Protein AF-A0A7V8BQL7-F1 (afdb_monomer)

Radius of gyration: 16.57 Å; Cα contacts (8 Å, |Δi|>4): 32; chains: 1; bounding box: 40×27×54 Å

Sequence (96 aa):
MTFWHGVGSSLLFAMALLAALGIRYPLQMLPLLFFELVWKTIWLTGVALPLWLGDQLSAETAASAKECLMVVIIPFVIPWRYVIANYVKRPGDRWR

pLDDT: mean 77.58, std 7.29, range [53.81, 89.75]

Foldseek 3Di:
DPPVVVVVVVVVVVLVVVVVVCVVVVLVCVVSLVVLLVVLVCCCVVPVVVCVVVVNDDPVNVVVNVVSCVSVVVVVPDPVVCCCVPPVVDDDPDDD

Solvent-accessible surface area (backbone atoms only — not comparable to full-atom values): 5660 Å² total; per-residue (Å²): 132,59,73,66,59,56,55,51,50,52,52,51,51,54,48,50,55,52,49,60,51,23,74,77,40,53,82,82,39,44,70,58,54,49,48,54,49,50,55,46,49,50,44,44,62,70,48,50,43,58,31,54,76,64,76,57,66,43,74,68,56,51,53,51,51,55,63,49,52,60,56,67,56,53,70,75,72,51,63,59,72,55,48,47,54,62,68,69,63,43,75,76,80,76,89,123

Mean predicted aligned error: 8.6 Å

Structure (mmCIF, N/CA/C/O backbone):
data_AF-A0A7V8BQL7-F1
#
_entry.id   AF-A0A7V8BQL7-F1
#
loop_
_atom_site.group_PDB
_atom_site.id
_atom_site.type_symbol
_atom_site.label_atom_id
_atom_site.label_alt_id
_atom_site.label_comp_id
_atom_site.label_asym_id
_atom_site.label_entity_id
_atom_site.label_seq_id
_atom_site.pdbx_PDB_ins_code
_atom_site.Cartn_x
_atom_site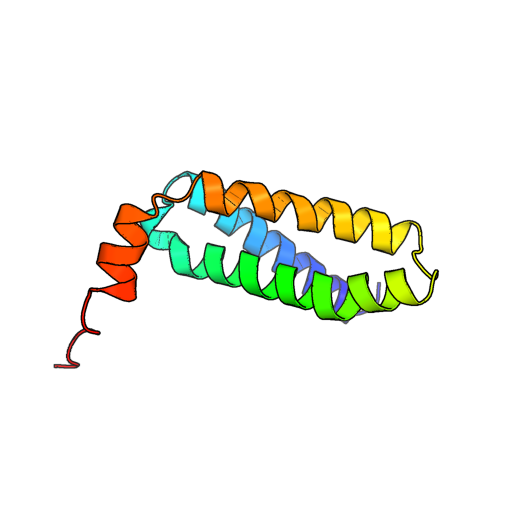.Cartn_y
_atom_site.Cartn_z
_atom_site.occupancy
_atom_site.B_iso_or_equiv
_atom_site.auth_seq_id
_atom_site.auth_comp_id
_atom_site.auth_asym_id
_atom_site.auth_atom_id
_atom_site.pdbx_PDB_model_num
ATOM 1 N N . MET A 1 1 ? 23.808 -3.784 -11.497 1.00 56.66 1 MET A N 1
ATOM 2 C CA . MET A 1 1 ? 22.593 -3.317 -10.791 1.00 56.66 1 MET A CA 1
ATOM 3 C C . MET A 1 1 ? 22.848 -1.898 -10.321 1.00 56.66 1 MET A C 1
ATOM 5 O O . MET A 1 1 ? 23.821 -1.693 -9.608 1.00 56.66 1 MET A O 1
ATOM 9 N N . THR A 1 2 ? 22.068 -0.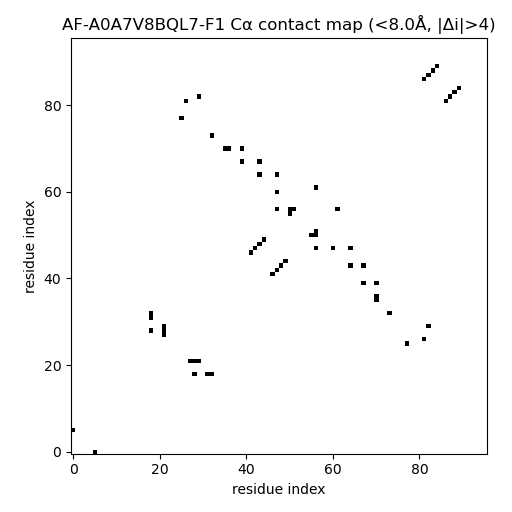911 -10.766 1.00 79.88 2 THR A N 1
ATOM 10 C CA . THR A 1 2 ? 22.223 0.453 -10.232 1.00 79.88 2 THR A CA 1
ATOM 11 C C . THR A 1 2 ? 21.729 0.485 -8.783 1.00 79.88 2 THR A C 1
ATOM 13 O O . THR A 1 2 ? 20.820 -0.264 -8.424 1.00 79.88 2 THR A O 1
ATOM 16 N N . PHE A 1 3 ? 22.338 1.329 -7.948 1.00 81.56 3 PHE A N 1
ATOM 17 C CA . PHE A 1 3 ? 22.040 1.451 -6.513 1.00 81.56 3 PHE A CA 1
ATOM 18 C C . PHE A 1 3 ? 20.527 1.513 -6.212 1.00 81.56 3 PHE A C 1
ATOM 20 O O . PHE A 1 3 ? 20.030 0.787 -5.355 1.00 81.56 3 PHE A O 1
ATOM 27 N N . TRP A 1 4 ? 19.777 2.285 -7.005 1.00 81.75 4 TRP A N 1
ATOM 28 C CA . TRP A 1 4 ? 18.325 2.446 -6.883 1.00 81.75 4 TRP A CA 1
ATOM 29 C C . TRP A 1 4 ? 17.512 1.162 -7.092 1.00 81.75 4 TRP A C 1
ATOM 31 O O . TRP A 1 4 ? 16.522 0.956 -6.393 1.00 81.75 4 TRP A O 1
ATOM 41 N N . HIS A 1 5 ? 17.937 0.267 -7.992 1.00 80.88 5 HIS A N 1
ATOM 42 C CA . HIS A 1 5 ? 17.257 -1.020 -8.188 1.00 80.88 5 HIS A CA 1
ATOM 43 C C . HIS A 1 5 ? 17.410 -1.937 -6.969 1.00 80.88 5 HIS A C 1
ATOM 45 O O . HIS A 1 5 ? 16.460 -2.626 -6.596 1.00 80.88 5 HIS A O 1
ATOM 51 N N . GLY A 1 6 ? 18.585 -1.933 -6.329 1.00 85.44 6 GLY A N 1
ATOM 52 C CA . GLY A 1 6 ? 18.835 -2.720 -5.119 1.00 85.44 6 GLY A CA 1
ATOM 53 C C . GLY A 1 6 ? 18.000 -2.237 -3.934 1.00 85.44 6 GLY A C 1
ATOM 54 O O . GLY A 1 6 ? 17.372 -3.048 -3.260 1.00 85.44 6 GLY A O 1
ATOM 55 N N . VAL A 1 7 ? 17.935 -0.916 -3.737 1.00 87.31 7 VAL A N 1
ATOM 56 C CA . VAL A 1 7 ? 17.112 -0.287 -2.690 1.00 87.31 7 VAL A CA 1
ATOM 57 C C . VAL A 1 7 ? 15.622 -0.557 -2.915 1.00 87.31 7 VAL A C 1
ATOM 59 O O . VAL A 1 7 ? 14.922 -0.943 -1.984 1.00 87.31 7 VAL A O 1
ATOM 62 N N . GLY A 1 8 ? 15.135 -0.405 -4.150 1.00 87.25 8 GLY A N 1
ATOM 63 C CA . GLY A 1 8 ? 13.739 -0.704 -4.478 1.00 87.25 8 GLY A CA 1
ATOM 64 C C . GLY A 1 8 ? 13.386 -2.170 -4.226 1.00 87.25 8 GLY A C 1
ATOM 65 O O . GLY A 1 8 ? 12.371 -2.463 -3.600 1.00 87.25 8 GLY A O 1
ATOM 66 N N . SER A 1 9 ? 14.253 -3.097 -4.641 1.00 84.75 9 SER A N 1
ATOM 67 C CA . SER A 1 9 ? 14.007 -4.537 -4.488 1.00 84.75 9 SER A CA 1
ATOM 68 C C . SER A 1 9 ? 14.010 -4.981 -3.024 1.00 84.75 9 SER A C 1
ATOM 70 O O . SER A 1 9 ? 13.153 -5.766 -2.625 1.00 84.75 9 SER A O 1
ATOM 72 N N . SER A 1 10 ? 14.936 -4.474 -2.203 1.00 88.75 10 SER A N 1
ATOM 73 C CA . SER A 1 10 ? 14.988 -4.816 -0.776 1.00 88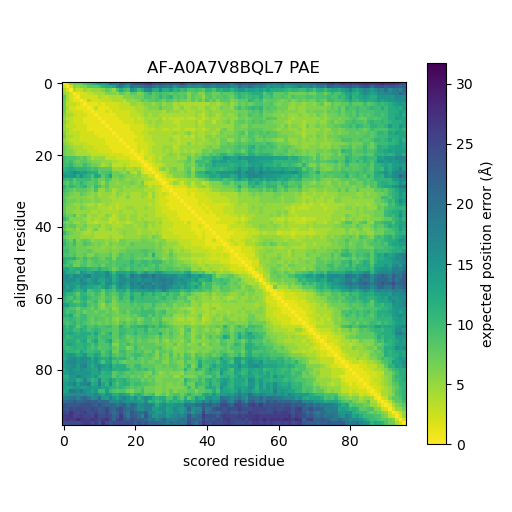.75 10 SER A CA 1
ATOM 74 C C . SER A 1 10 ? 13.805 -4.236 -0.001 1.00 88.75 10 SER A C 1
ATOM 76 O O . SER A 1 10 ? 13.245 -4.922 0.855 1.00 88.75 10 SER A O 1
ATOM 78 N N . LEU A 1 11 ? 13.368 -3.020 -0.346 1.00 89.75 11 LEU A N 1
ATOM 79 C CA . LEU A 1 11 ? 12.168 -2.408 0.218 1.00 89.75 11 LEU A CA 1
ATOM 80 C C . LEU A 1 11 ? 10.913 -3.224 -0.122 1.00 89.75 11 LEU A C 1
ATOM 82 O O . LEU A 1 11 ? 10.134 -3.548 0.773 1.00 89.75 11 LEU A O 1
ATOM 86 N N . LEU A 1 12 ? 10.740 -3.599 -1.395 1.00 86.31 12 LEU A N 1
ATOM 87 C CA . LEU A 1 12 ? 9.614 -4.424 -1.844 1.00 86.31 12 LEU A CA 1
ATOM 88 C C . LEU A 1 12 ? 9.622 -5.805 -1.184 1.00 86.31 12 LEU A C 1
ATOM 90 O O . LEU A 1 12 ? 8.572 -6.295 -0.779 1.00 86.31 12 LEU A O 1
ATOM 94 N N . PHE A 1 13 ? 10.798 -6.412 -1.018 1.00 88.06 13 PHE A N 1
ATOM 95 C CA . PHE A 1 13 ? 10.931 -7.700 -0.343 1.00 88.06 13 PHE A CA 1
ATOM 96 C C . PHE A 1 13 ? 10.557 -7.618 1.143 1.00 88.06 13 PHE A C 1
ATOM 98 O O . PHE A 1 13 ? 9.786 -8.441 1.635 1.00 88.06 13 PHE A O 1
ATOM 105 N N . ALA A 1 14 ? 11.040 -6.598 1.858 1.00 88.38 14 ALA A N 1
ATOM 106 C CA . ALA A 1 14 ? 10.664 -6.368 3.252 1.00 88.38 14 ALA A CA 1
ATOM 107 C C . ALA A 1 14 ? 9.153 -6.131 3.396 1.00 88.38 14 ALA A C 1
ATOM 109 O O . ALA A 1 14 ? 8.516 -6.674 4.300 1.00 88.38 14 ALA A O 1
ATOM 110 N N . MET A 1 15 ? 8.563 -5.370 2.473 1.00 84.69 15 MET A N 1
ATOM 111 C CA . MET A 1 15 ? 7.127 -5.121 2.446 1.00 84.69 15 MET A CA 1
ATOM 112 C C . MET A 1 15 ? 6.331 -6.403 2.169 1.00 84.69 15 MET A C 1
ATOM 114 O O . MET A 1 15 ? 5.349 -6.649 2.858 1.00 84.69 15 MET A O 1
ATOM 118 N N . ALA A 1 16 ? 6.798 -7.272 1.267 1.00 82.62 16 ALA A N 1
ATOM 119 C CA . ALA A 1 16 ? 6.176 -8.570 1.003 1.00 82.62 16 ALA A CA 1
ATOM 120 C C . ALA A 1 16 ? 6.189 -9.494 2.236 1.00 82.62 16 ALA A C 1
ATOM 122 O O . ALA A 1 16 ? 5.196 -10.166 2.517 1.00 82.62 16 ALA A O 1
ATOM 123 N N . LEU A 1 17 ? 7.276 -9.497 3.015 1.00 85.69 17 LEU A N 1
ATOM 124 C CA . LEU A 1 17 ? 7.340 -10.233 4.284 1.00 85.69 17 LEU A CA 1
ATOM 125 C C . LEU A 1 17 ? 6.337 -9.689 5.309 1.00 85.69 17 LEU A C 1
ATOM 127 O O . LEU A 1 17 ? 5.645 -10.457 5.980 1.00 85.69 17 LEU A O 1
ATOM 131 N N . LEU A 1 18 ? 6.223 -8.364 5.406 1.00 82.50 18 LEU A N 1
ATOM 132 C CA . LEU A 1 18 ? 5.231 -7.714 6.260 1.00 82.50 18 LEU A CA 1
ATOM 133 C C . LEU A 1 18 ? 3.798 -7.983 5.777 1.00 82.50 18 LEU A C 1
ATOM 135 O O . LEU A 1 18 ? 2.919 -8.216 6.600 1.00 82.50 18 LEU A O 1
ATOM 139 N N . ALA A 1 19 ? 3.556 -8.019 4.468 1.00 76.00 19 ALA A N 1
ATOM 140 C CA . ALA A 1 19 ? 2.262 -8.362 3.888 1.00 76.00 19 ALA A CA 1
ATOM 141 C C . ALA A 1 19 ? 1.882 -9.823 4.181 1.00 76.00 19 ALA A C 1
ATOM 143 O O . ALA A 1 19 ? 0.743 -10.098 4.560 1.00 76.00 19 ALA A O 1
ATOM 144 N N . ALA A 1 20 ? 2.842 -10.754 4.114 1.00 78.69 20 ALA A N 1
ATOM 145 C CA . ALA A 1 20 ? 2.637 -12.145 4.521 1.00 78.69 20 ALA A CA 1
ATOM 146 C C . ALA A 1 2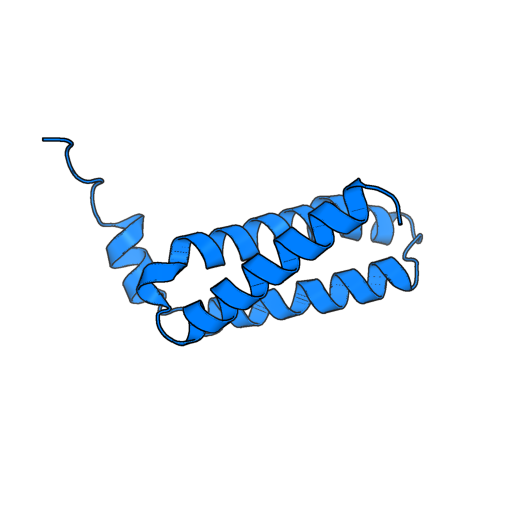0 ? 2.260 -12.258 6.010 1.00 78.69 20 ALA A C 1
ATOM 148 O O . ALA A 1 20 ? 1.359 -13.018 6.368 1.00 78.69 20 ALA A O 1
ATOM 149 N N . LEU A 1 21 ? 2.876 -11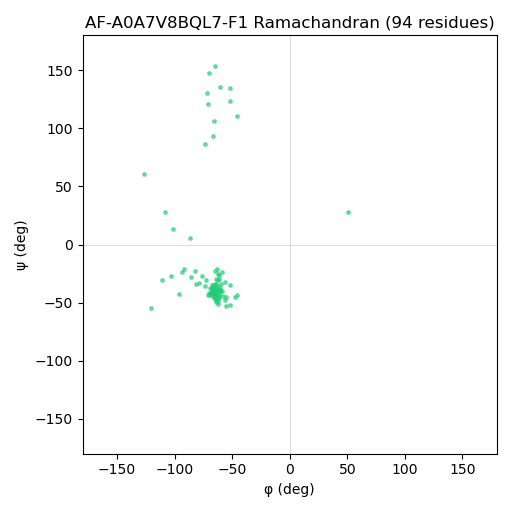.450 6.879 1.00 78.38 21 LEU A N 1
ATOM 150 C CA . LEU A 1 21 ? 2.475 -11.333 8.285 1.00 78.38 21 LEU A CA 1
ATOM 151 C C . LEU A 1 21 ? 1.076 -10.699 8.433 1.00 78.38 21 LEU A C 1
ATOM 153 O O . LEU A 1 21 ? 0.285 -11.110 9.287 1.00 78.38 21 LEU A O 1
ATOM 157 N N . GLY A 1 22 ? 0.739 -9.752 7.557 1.00 69.62 22 GLY A N 1
ATOM 158 C CA . GLY A 1 22 ? -0.568 -9.105 7.460 1.00 69.62 22 GLY A CA 1
ATOM 159 C C . GLY A 1 22 ? -1.710 -10.071 7.145 1.00 69.62 22 GLY A C 1
ATOM 160 O O . GLY A 1 22 ? -2.812 -9.866 7.646 1.00 69.62 22 GLY A O 1
ATOM 161 N N . ILE A 1 23 ? -1.459 -11.177 6.431 1.00 69.50 23 ILE A N 1
ATOM 162 C CA . ILE A 1 23 ? -2.455 -12.251 6.232 1.00 69.50 23 ILE A CA 1
ATOM 163 C C . ILE A 1 23 ? -2.895 -12.845 7.583 1.00 69.50 23 ILE A C 1
ATOM 165 O O . ILE A 1 23 ? -4.061 -13.197 7.760 1.00 69.50 23 ILE A O 1
ATOM 169 N N . ARG A 1 24 ? -1.989 -12.921 8.570 1.00 75.69 24 ARG A N 1
ATOM 170 C CA . ARG A 1 24 ? -2.292 -13.437 9.915 1.00 75.69 24 ARG A CA 1
ATOM 171 C C . ARG A 1 24 ? -2.957 -12.398 10.821 1.00 75.69 24 ARG A C 1
ATOM 173 O O . ARG A 1 24 ? -3.796 -12.783 11.641 1.00 75.69 24 ARG A O 1
ATOM 180 N N . TYR A 1 25 ? -2.594 -11.120 10.675 1.00 73.94 25 TYR A N 1
ATOM 181 C CA . TYR A 1 25 ? -3.089 -9.993 11.482 1.00 73.94 25 TYR A CA 1
ATOM 182 C C . TYR A 1 25 ? -3.650 -8.846 10.618 1.00 73.94 25 TYR A C 1
ATOM 184 O O . TYR A 1 25 ? -3.181 -7.704 10.711 1.00 73.94 25 TYR A O 1
ATOM 192 N N . PRO A 1 26 ? -4.700 -9.101 9.814 1.00 65.69 26 PRO A N 1
ATOM 193 C CA . PRO A 1 26 ? -5.169 -8.155 8.798 1.00 65.69 26 PRO A CA 1
ATOM 194 C C . PRO A 1 26 ? -5.648 -6.829 9.393 1.00 65.69 26 PRO A C 1
ATOM 196 O O . PRO A 1 26 ? -5.493 -5.777 8.783 1.00 65.69 26 PRO A O 1
ATOM 199 N N . LEU A 1 27 ? -6.185 -6.852 10.616 1.00 67.88 27 LEU A N 1
ATOM 200 C CA . LEU A 1 27 ? -6.721 -5.659 11.273 1.00 67.88 27 LEU A CA 1
ATOM 201 C C . LEU A 1 27 ? -5.639 -4.682 11.756 1.00 67.88 27 LEU A C 1
ATOM 203 O O . LEU A 1 27 ? -5.887 -3.482 11.790 1.00 67.88 27 LEU A O 1
ATOM 207 N N . GLN A 1 28 ? -4.456 -5.177 12.130 1.00 71.62 28 GLN A N 1
ATOM 208 C CA . GLN A 1 28 ? -3.365 -4.339 12.645 1.00 71.62 28 GLN A CA 1
ATOM 209 C C . GLN A 1 28 ? -2.510 -3.756 11.514 1.00 71.62 28 GLN A C 1
ATOM 211 O O . GLN A 1 28 ? -1.951 -2.672 11.656 1.00 71.62 28 GLN A O 1
ATOM 216 N N . MET A 1 29 ? -2.442 -4.450 10.373 1.00 78.69 29 MET A N 1
ATOM 217 C CA . MET A 1 29 ? -1.620 -4.063 9.219 1.00 78.69 29 MET A CA 1
ATOM 218 C C . MET A 1 29 ? -2.426 -3.399 8.094 1.00 78.69 29 MET A C 1
ATOM 220 O O . MET A 1 29 ? -1.911 -3.182 7.000 1.00 78.69 29 MET A O 1
ATOM 224 N N . LEU A 1 30 ? -3.671 -3.008 8.378 1.00 76.50 30 LEU A N 1
ATOM 225 C CA . LEU A 1 30 ? -4.527 -2.224 7.484 1.00 76.50 30 LEU A CA 1
ATOM 226 C C . LEU A 1 30 ? -3.826 -0.996 6.868 1.00 76.50 30 LEU A C 1
ATOM 228 O O . LEU A 1 30 ? -3.938 -0.820 5.655 1.00 76.50 30 LEU A O 1
ATOM 232 N N . PRO A 1 31 ? -3.062 -0.179 7.625 1.00 77.62 31 PRO A N 1
ATOM 233 C CA . PRO A 1 31 ? -2.348 0.965 7.057 1.00 77.62 31 PRO A CA 1
ATOM 234 C C . PRO A 1 31 ? -1.328 0.567 5.984 1.00 77.62 31 PRO A C 1
ATOM 236 O O . PRO A 1 31 ? -1.202 1.257 4.976 1.00 77.62 31 PRO A O 1
ATOM 239 N N . LEU A 1 32 ? -0.637 -0.564 6.173 1.00 81.88 32 LEU A N 1
ATOM 240 C CA . LEU A 1 32 ? 0.330 -1.080 5.206 1.00 81.88 32 LEU A CA 1
ATOM 241 C C . LEU A 1 32 ? -0.368 -1.560 3.929 1.00 81.88 32 LEU A C 1
ATOM 243 O O . LEU A 1 32 ? 0.094 -1.262 2.835 1.00 81.88 32 LEU A O 1
ATOM 247 N N . LEU A 1 33 ? -1.514 -2.234 4.055 1.00 78.44 33 LEU A N 1
ATOM 248 C CA .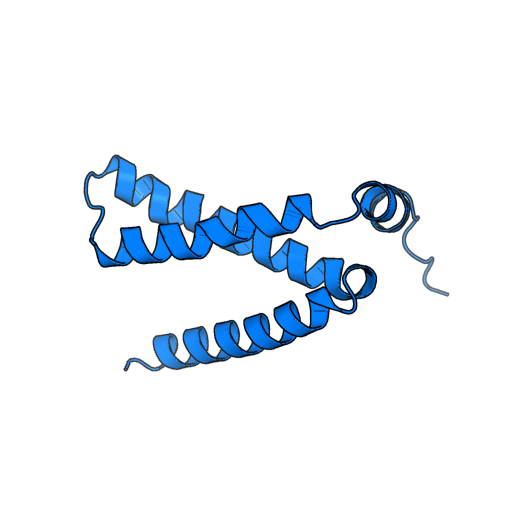 LEU A 1 33 ? -2.308 -2.672 2.903 1.00 78.44 33 LEU A CA 1
ATOM 249 C C . LEU A 1 33 ? -2.865 -1.483 2.104 1.00 78.44 33 LEU A C 1
ATOM 251 O O . LEU A 1 33 ? -2.875 -1.510 0.874 1.00 78.44 33 LEU A O 1
ATOM 255 N N . PHE A 1 34 ? -3.296 -0.412 2.780 1.00 81.06 34 PHE A N 1
ATOM 256 C CA . PHE A 1 34 ? -3.690 0.825 2.100 1.00 81.06 34 PHE A CA 1
ATOM 257 C C . PHE A 1 34 ? -2.519 1.488 1.395 1.00 81.06 34 PHE A C 1
ATOM 259 O O . PHE A 1 34 ? -2.676 1.927 0.258 1.00 81.06 34 PHE A O 1
ATOM 266 N N . PHE A 1 35 ? -1.352 1.531 2.038 1.00 85.38 35 PHE A N 1
ATOM 267 C CA . PHE A 1 35 ? -0.136 1.997 1.390 1.00 85.38 35 PHE A CA 1
ATOM 268 C C . PHE A 1 35 ? 0.134 1.182 0.120 1.00 85.38 35 PHE A C 1
ATOM 270 O O . PHE A 1 35 ? 0.313 1.779 -0.941 1.00 85.38 35 PHE A O 1
ATOM 277 N N . GLU A 1 36 ? 0.056 -0.154 0.201 1.00 84.25 36 GLU A N 1
ATOM 278 C CA . GLU A 1 36 ? 0.223 -1.057 -0.941 1.00 84.25 36 GLU A CA 1
ATOM 279 C C . GLU A 1 36 ? -0.720 -0.765 -2.107 1.00 84.25 36 GLU A C 1
ATOM 281 O O . GLU A 1 36 ? -0.298 -0.706 -3.264 1.00 84.25 36 GLU A O 1
ATOM 286 N N . LEU A 1 37 ? -1.995 -0.540 -1.796 1.00 83.50 37 LEU A N 1
ATOM 287 C CA . LEU A 1 37 ? -3.001 -0.180 -2.785 1.00 83.50 37 LEU A CA 1
ATOM 288 C C . LEU A 1 37 ? -2.705 1.173 -3.427 1.00 83.50 37 LEU A C 1
ATOM 290 O O . LEU A 1 37 ? -2.747 1.292 -4.652 1.00 83.50 37 LEU A O 1
ATOM 294 N N . VAL A 1 38 ? -2.384 2.187 -2.625 1.00 87.31 38 VAL A N 1
ATOM 295 C CA . VAL A 1 38 ? -2.151 3.548 -3.113 1.00 87.31 38 VAL A CA 1
ATOM 296 C C . VAL A 1 38 ? -0.931 3.597 -4.028 1.00 87.31 38 VAL A C 1
ATOM 298 O O . VAL A 1 38 ? -1.050 4.103 -5.143 1.00 87.31 38 VAL A O 1
ATOM 301 N N . TRP A 1 39 ? 0.218 3.038 -3.629 1.00 84.69 39 TRP A N 1
ATOM 302 C CA . TRP A 1 39 ? 1.427 3.134 -4.457 1.00 84.69 39 TRP A CA 1
ATOM 303 C C . TRP A 1 39 ? 1.290 2.358 -5.772 1.00 84.69 39 TRP A C 1
ATOM 305 O O . TRP A 1 39 ? 1.687 2.874 -6.818 1.00 84.69 39 TRP A O 1
ATOM 315 N N . LYS A 1 40 ? 0.670 1.165 -5.758 1.00 84.06 40 LYS A N 1
ATOM 316 C CA . LYS A 1 40 ? 0.418 0.399 -6.990 1.00 84.06 40 LYS A CA 1
ATOM 317 C C . LYS A 1 40 ? -0.576 1.104 -7.901 1.00 84.06 40 LYS A C 1
ATOM 319 O O . LYS A 1 40 ? -0.381 1.103 -9.113 1.00 84.06 40 LYS A O 1
ATOM 324 N N . THR A 1 41 ? -1.602 1.741 -7.335 1.00 84.38 41 THR A N 1
ATOM 325 C CA . THR A 1 41 ? -2.561 2.532 -8.117 1.00 84.38 41 THR A CA 1
ATOM 326 C C . THR A 1 41 ? -1.862 3.720 -8.771 1.00 84.38 41 THR A C 1
ATOM 328 O O . THR A 1 41 ? -1.989 3.891 -9.977 1.00 84.38 41 THR A O 1
ATOM 331 N N . ILE A 1 42 ? -1.056 4.476 -8.015 1.00 88.06 42 ILE A N 1
ATOM 332 C CA . ILE A 1 42 ? -0.274 5.604 -8.542 1.00 88.06 42 ILE A CA 1
ATOM 333 C C . ILE A 1 42 ? 0.661 5.142 -9.662 1.00 88.06 42 ILE A C 1
ATOM 335 O O . ILE A 1 42 ? 0.733 5.801 -10.695 1.00 88.06 42 ILE A O 1
ATOM 339 N N . TRP A 1 43 ? 1.352 4.010 -9.499 1.00 87.31 43 TRP A N 1
ATOM 340 C CA . TRP A 1 43 ? 2.237 3.475 -10.536 1.00 87.31 43 TRP A CA 1
ATOM 341 C C . TRP A 1 43 ? 1.461 3.033 -11.784 1.00 87.31 43 TRP A C 1
ATOM 343 O O . TRP A 1 43 ? 1.842 3.379 -12.901 1.00 87.31 43 TRP A O 1
ATOM 353 N N . LEU A 1 44 ? 0.334 2.334 -11.618 1.00 83.50 44 LEU A N 1
ATOM 354 C CA . LEU A 1 44 ? -0.518 1.932 -12.740 1.00 83.50 44 LEU A CA 1
ATOM 355 C C . LEU A 1 44 ? -1.059 3.148 -13.503 1.00 83.50 44 LEU A C 1
ATOM 357 O O . LEU A 1 44 ? -1.013 3.166 -14.729 1.00 83.50 44 LEU A O 1
ATOM 361 N N . THR A 1 45 ? -1.517 4.192 -12.811 1.00 84.31 45 THR A N 1
ATOM 362 C CA . THR A 1 45 ? -2.051 5.396 -13.467 1.00 84.31 45 THR A CA 1
ATOM 363 C C . THR A 1 45 ? -0.967 6.334 -13.993 1.00 84.31 45 THR A C 1
ATOM 365 O O . THR A 1 45 ? -1.178 7.012 -14.990 1.00 84.31 45 THR A O 1
ATOM 368 N N . GLY A 1 46 ? 0.181 6.411 -13.320 1.00 85.25 46 GLY A N 1
ATOM 369 C CA . GLY A 1 46 ? 1.248 7.365 -13.626 1.00 85.25 46 GLY A CA 1
ATOM 370 C C . GLY A 1 46 ? 2.323 6.826 -14.567 1.00 85.25 46 GLY A C 1
ATOM 371 O O . GLY A 1 46 ? 2.985 7.614 -15.231 1.00 85.25 46 GLY A O 1
ATOM 372 N N . VAL A 1 47 ? 2.499 5.504 -14.640 1.00 84.31 47 VAL A N 1
ATOM 373 C CA . VAL A 1 47 ? 3.525 4.849 -15.467 1.00 84.31 47 VAL A CA 1
ATOM 374 C C . VAL A 1 47 ? 2.879 3.912 -16.479 1.00 84.31 47 VAL A C 1
ATOM 376 O O . VAL A 1 47 ? 3.095 4.072 -17.677 1.00 84.31 47 VAL A O 1
ATOM 379 N N . ALA A 1 48 ? 2.048 2.965 -16.036 1.00 82.25 48 ALA A N 1
ATOM 380 C CA . ALA A 1 48 ? 1.481 1.978 -16.957 1.00 82.25 48 ALA A CA 1
ATOM 381 C C . ALA A 1 48 ? 0.480 2.602 -17.947 1.00 82.25 48 ALA A C 1
ATOM 383 O O . ALA A 1 48 ? 0.530 2.291 -19.133 1.00 82.25 48 ALA A O 1
ATOM 384 N N . LEU A 1 49 ? -0.386 3.512 -17.490 1.00 80.69 49 LEU A N 1
ATOM 385 C CA . LEU A 1 49 ? -1.378 4.187 -18.332 1.00 80.69 49 LEU A CA 1
ATOM 386 C C . LEU A 1 49 ? -0.755 5.039 -19.457 1.00 80.69 49 LEU A C 1
ATOM 388 O O . LEU A 1 49 ? -1.147 4.837 -20.606 1.00 80.69 49 LEU A O 1
ATOM 392 N N . PRO A 1 50 ? 0.208 5.953 -19.208 1.00 81.94 50 PRO A N 1
ATOM 393 C CA . PRO A 1 50 ? 0.831 6.704 -20.298 1.00 81.94 50 PRO A CA 1
ATOM 394 C C . PRO A 1 50 ? 1.635 5.810 -21.250 1.00 81.94 50 PRO A C 1
ATOM 396 O O . PRO A 1 50 ? 1.629 6.060 -22.452 1.00 81.94 50 PRO A O 1
ATOM 399 N N . LEU A 1 51 ? 2.275 4.744 -20.752 1.00 83.12 51 LEU A N 1
ATOM 400 C CA . LEU A 1 51 ? 2.977 3.776 -21.606 1.00 83.12 51 LEU A CA 1
ATOM 401 C C . LEU A 1 51 ? 2.014 2.973 -22.488 1.00 83.12 51 LEU A C 1
ATOM 403 O O . LEU A 1 51 ? 2.344 2.675 -23.634 1.00 83.12 51 LEU A O 1
ATOM 407 N N . TRP A 1 52 ? 0.819 2.662 -21.979 1.00 79.12 52 TRP A N 1
ATOM 408 C CA . TRP A 1 52 ? -0.235 2.009 -22.752 1.00 79.12 52 TRP A CA 1
ATOM 409 C C . TRP A 1 52 ? -0.822 2.929 -23.823 1.00 79.12 52 TRP A C 1
ATOM 411 O O . TRP A 1 52 ? -0.966 2.512 -24.967 1.00 79.12 52 TRP A O 1
ATOM 421 N N . LEU A 1 53 ? -1.090 4.194 -23.482 1.00 81.50 53 LEU A N 1
ATOM 422 C CA . LEU A 1 53 ? -1.567 5.203 -24.435 1.00 81.50 53 LEU A CA 1
ATOM 423 C C . LEU A 1 53 ? -0.538 5.518 -25.531 1.00 81.50 53 LEU A C 1
ATOM 425 O O . LEU A 1 53 ? -0.917 5.889 -26.637 1.00 81.50 53 LEU A O 1
ATOM 429 N N . GLY A 1 54 ? 0.752 5.386 -25.221 1.00 82.81 54 GLY A N 1
ATOM 430 C CA . GLY A 1 54 ? 1.847 5.600 -26.163 1.00 82.81 54 GLY A CA 1
ATOM 431 C C . GLY A 1 54 ? 2.234 4.380 -27.004 1.00 82.81 54 GLY A C 1
ATOM 432 O O . GLY A 1 54 ? 3.252 4.474 -27.683 1.00 82.81 54 GLY A O 1
ATOM 433 N N . ASP A 1 55 ? 1.500 3.259 -26.916 1.00 72.25 55 ASP A N 1
ATOM 434 C CA . ASP A 1 55 ? 1.802 1.965 -27.569 1.00 72.25 55 ASP A CA 1
ATOM 435 C C . ASP A 1 55 ? 3.247 1.465 -27.321 1.00 72.25 55 ASP A C 1
ATOM 437 O O . ASP A 1 55 ? 3.866 0.761 -28.115 1.00 72.25 55 ASP A O 1
ATOM 441 N N . GLN A 1 56 ? 3.817 1.860 -26.179 1.00 74.50 56 GLN A N 1
ATOM 442 C CA . GLN A 1 56 ? 5.192 1.565 -25.760 1.00 74.50 56 GLN A CA 1
ATOM 443 C C . GLN A 1 56 ? 5.215 0.557 -24.608 1.00 74.50 56 GLN A C 1
ATOM 445 O O . GLN A 1 56 ? 6.126 0.552 -23.776 1.00 74.50 56 GLN A O 1
ATOM 450 N N . LEU A 1 57 ? 4.202 -0.309 -24.534 1.00 72.69 57 LEU A N 1
ATOM 451 C CA . LEU A 1 57 ? 4.182 -1.400 -23.569 1.00 72.69 57 LEU A CA 1
ATOM 452 C C . LEU A 1 57 ? 5.282 -2.406 -23.906 1.00 72.69 57 LEU A C 1
ATOM 454 O O . LEU A 1 57 ? 5.098 -3.346 -24.677 1.00 72.69 57 LEU A O 1
ATOM 458 N N . SER A 1 58 ? 6.440 -2.218 -23.282 1.00 76.81 58 SER A N 1
ATOM 459 C CA . SER A 1 58 ? 7.483 -3.234 -23.276 1.00 76.81 58 SER A CA 1
ATOM 460 C C . SER A 1 58 ? 6.998 -4.483 -22.529 1.00 76.81 58 SER A C 1
ATOM 462 O O . SER A 1 58 ? 6.169 -4.404 -21.612 1.00 76.81 58 SER A O 1
ATOM 464 N N . ALA A 1 59 ? 7.552 -5.646 -22.880 1.00 75.94 59 ALA A N 1
ATOM 465 C CA . ALA A 1 59 ? 7.259 -6.901 -22.186 1.00 75.94 59 ALA A CA 1
ATOM 466 C C . ALA A 1 59 ? 7.545 -6.817 -20.670 1.00 75.94 59 ALA A C 1
ATOM 468 O O . ALA A 1 59 ? 6.823 -7.409 -19.869 1.00 75.94 59 ALA A O 1
ATOM 469 N N . GLU A 1 60 ? 8.544 -6.026 -20.265 1.00 75.31 60 GLU A N 1
ATOM 470 C CA . GLU A 1 60 ? 8.904 -5.802 -18.859 1.00 75.31 60 GLU A CA 1
ATOM 471 C C . GLU A 1 60 ? 7.854 -4.970 -18.107 1.00 75.31 60 GLU A C 1
ATOM 473 O O . GLU A 1 60 ? 7.480 -5.288 -16.972 1.00 75.31 60 GLU A O 1
ATOM 478 N N . THR A 1 61 ? 7.329 -3.921 -18.744 1.00 76.38 61 THR A N 1
ATOM 479 C CA . THR A 1 61 ? 6.262 -3.093 -18.169 1.00 76.38 61 THR A CA 1
ATOM 480 C C . THR A 1 61 ? 4.965 -3.888 -18.044 1.00 76.38 61 THR A C 1
ATOM 482 O O . THR A 1 61 ? 4.288 -3.796 -17.020 1.00 76.38 61 THR A O 1
ATOM 485 N N . ALA A 1 62 ? 4.638 -4.712 -19.044 1.00 78.38 62 ALA A N 1
ATOM 486 C CA . ALA A 1 62 ? 3.462 -5.578 -19.016 1.00 78.38 62 ALA A CA 1
ATOM 487 C C . ALA A 1 62 ? 3.542 -6.633 -17.898 1.00 78.38 62 ALA A C 1
ATOM 489 O O . ALA A 1 62 ? 2.563 -6.847 -17.179 1.00 78.38 62 ALA A O 1
ATOM 490 N N . ALA A 1 63 ? 4.714 -7.248 -17.696 1.00 80.88 63 ALA A N 1
ATOM 491 C CA . ALA A 1 63 ? 4.942 -8.166 -16.582 1.00 80.88 63 ALA A CA 1
ATOM 492 C C . ALA A 1 63 ? 4.761 -7.456 -15.229 1.00 80.88 63 ALA A C 1
ATOM 494 O O . ALA A 1 63 ? 4.030 -7.936 -14.365 1.00 80.88 63 ALA A O 1
ATOM 495 N N . SER A 1 64 ? 5.339 -6.262 -15.078 1.00 80.69 64 SER A N 1
ATOM 496 C CA . SER A 1 64 ? 5.224 -5.461 -13.852 1.00 80.69 64 SER A CA 1
ATOM 497 C C . SER A 1 64 ? 3.780 -5.021 -13.566 1.00 80.69 64 SER A C 1
ATOM 499 O O . SER A 1 64 ? 3.332 -5.054 -12.418 1.00 80.69 64 SER A O 1
ATOM 501 N N . ALA A 1 65 ? 3.013 -4.665 -14.601 1.00 79.94 65 ALA A N 1
ATOM 502 C CA . ALA A 1 65 ? 1.590 -4.349 -14.481 1.00 79.94 65 ALA A CA 1
ATOM 503 C C . ALA A 1 65 ? 0.772 -5.562 -14.009 1.00 79.94 65 ALA A C 1
ATOM 505 O O . ALA A 1 65 ? -0.110 -5.417 -13.160 1.00 79.94 65 ALA A O 1
ATOM 506 N N . LYS A 1 66 ? 1.099 -6.766 -14.497 1.00 79.00 66 LYS A N 1
ATOM 507 C CA . LYS A 1 66 ? 0.465 -8.020 -14.068 1.00 79.00 66 LYS A CA 1
ATOM 508 C C . LYS A 1 66 ? 0.751 -8.342 -12.596 1.00 79.00 66 LYS A C 1
ATOM 510 O O . LYS A 1 66 ? -0.175 -8.689 -11.869 1.00 79.00 66 LYS A O 1
ATOM 515 N N . GLU A 1 67 ? 1.988 -8.162 -12.137 1.00 80.31 67 GLU A N 1
ATOM 516 C CA . GLU A 1 67 ? 2.360 -8.312 -10.718 1.00 80.31 67 GLU A CA 1
ATOM 517 C C . GLU A 1 67 ? 1.653 -7.275 -9.825 1.00 80.31 67 GLU A C 1
ATOM 519 O O . GLU A 1 67 ? 1.196 -7.561 -8.710 1.00 80.31 67 GLU A O 1
ATOM 524 N N . CYS A 1 68 ? 1.486 -6.048 -10.327 1.00 80.44 68 CYS A N 1
ATOM 525 C CA . CYS A 1 68 ? 0.704 -5.028 -9.633 1.00 80.44 68 CYS A CA 1
ATOM 526 C C . CYS A 1 68 ? -0.772 -5.428 -9.506 1.00 80.44 68 CYS A C 1
ATOM 528 O O . CYS A 1 68 ? -1.378 -5.161 -8.470 1.00 80.44 68 CYS A O 1
ATOM 530 N N . LEU A 1 69 ? -1.324 -6.140 -10.491 1.00 75.69 69 LEU A N 1
ATOM 531 C CA . LEU A 1 69 ? -2.722 -6.580 -10.538 1.00 75.69 69 LEU A CA 1
ATOM 532 C C . LEU A 1 69 ? -3.104 -7.528 -9.390 1.00 75.69 69 LEU A C 1
ATOM 534 O O . LEU A 1 69 ? -4.254 -7.537 -8.958 1.00 75.69 69 LEU A O 1
ATOM 538 N N . MET A 1 70 ? -2.138 -8.250 -8.812 1.00 72.62 70 MET A N 1
ATOM 539 C CA . MET A 1 70 ? -2.359 -9.090 -7.626 1.00 72.62 70 MET A CA 1
ATOM 540 C C . MET A 1 70 ? -2.878 -8.287 -6.415 1.00 72.62 70 MET A C 1
ATOM 542 O O . MET A 1 70 ? -3.569 -8.835 -5.556 1.00 72.62 70 MET A O 1
ATOM 546 N N . VAL A 1 71 ? -2.630 -6.969 -6.370 1.00 74.75 71 VAL A N 1
ATOM 547 C CA . VAL A 1 71 ? -3.147 -6.078 -5.314 1.00 74.75 71 VAL A CA 1
ATOM 548 C C . VAL A 1 71 ? -4.669 -5.990 -5.304 1.00 74.75 71 VAL A C 1
ATOM 550 O O . VAL A 1 71 ? -5.241 -5.667 -4.272 1.00 74.75 71 VAL A O 1
ATOM 553 N N . VAL A 1 72 ? -5.337 -6.312 -6.416 1.00 73.00 72 VAL A N 1
ATOM 554 C CA . VAL A 1 72 ? -6.802 -6.296 -6.519 1.00 73.00 72 VAL A CA 1
ATOM 555 C C . VAL A 1 72 ? -7.436 -7.340 -5.599 1.00 73.00 72 VAL A C 1
ATOM 557 O O . VAL A 1 72 ? -8.570 -7.156 -5.183 1.00 73.00 72 VAL A O 1
ATOM 560 N N . ILE A 1 73 ? -6.716 -8.396 -5.206 1.00 74.25 73 ILE A N 1
ATOM 561 C CA . ILE A 1 73 ? -7.229 -9.434 -4.297 1.00 74.25 73 ILE A CA 1
ATOM 562 C C . ILE A 1 73 ? -7.324 -8.915 -2.853 1.00 74.25 73 ILE A C 1
ATOM 564 O O . ILE A 1 73 ? -8.267 -9.241 -2.132 1.00 74.25 73 ILE A O 1
ATOM 568 N N . ILE A 1 74 ? -6.379 -8.067 -2.438 1.00 72.44 74 ILE A N 1
ATOM 569 C CA . ILE A 1 74 ? -6.286 -7.502 -1.084 1.00 72.44 74 ILE A CA 1
ATOM 570 C C . ILE A 1 74 ? -7.604 -6.854 -0.612 1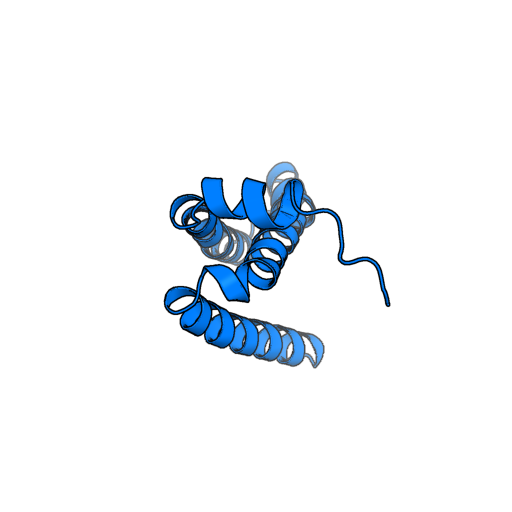.00 72.44 74 ILE A C 1
ATOM 572 O O . ILE A 1 74 ? -8.091 -7.235 0.455 1.00 72.44 74 ILE A O 1
ATOM 576 N N . PRO A 1 75 ? -8.245 -5.939 -1.368 1.00 71.56 75 PRO A N 1
ATOM 577 C CA . PRO A 1 75 ? -9.500 -5.320 -0.958 1.00 71.56 75 PRO A CA 1
ATOM 578 C C . PRO A 1 75 ? -10.647 -6.322 -0.769 1.00 71.56 75 PRO A C 1
ATOM 580 O O . PRO A 1 75 ? -11.525 -6.064 0.046 1.00 71.56 75 PRO A O 1
ATOM 583 N N . PHE A 1 76 ? -10.656 -7.477 -1.441 1.00 73.69 76 PHE A N 1
ATOM 584 C CA . PHE A 1 76 ? -11.708 -8.485 -1.238 1.00 73.69 76 PHE A CA 1
ATOM 585 C C . PHE A 1 76 ? -11.546 -9.279 0.063 1.00 73.69 76 PHE A C 1
ATOM 587 O O . PHE A 1 76 ? -12.537 -9.742 0.622 1.00 73.69 76 PHE A O 1
ATOM 594 N N . VAL A 1 77 ? -10.318 -9.419 0.566 1.00 71.94 77 VAL A N 1
ATOM 595 C CA . VAL A 1 77 ? -10.026 -10.128 1.824 1.00 71.94 77 VAL A CA 1
ATOM 596 C C . VAL A 1 77 ? -10.253 -9.226 3.045 1.00 71.94 77 VAL A C 1
ATOM 598 O O . VAL A 1 77 ? -10.492 -9.709 4.153 1.00 71.94 77 VAL A O 1
ATOM 601 N N . ILE A 1 78 ? -10.205 -7.904 2.861 1.00 71.56 78 ILE A N 1
ATOM 602 C CA . ILE A 1 78 ? -10.316 -6.939 3.955 1.00 71.56 78 ILE A CA 1
A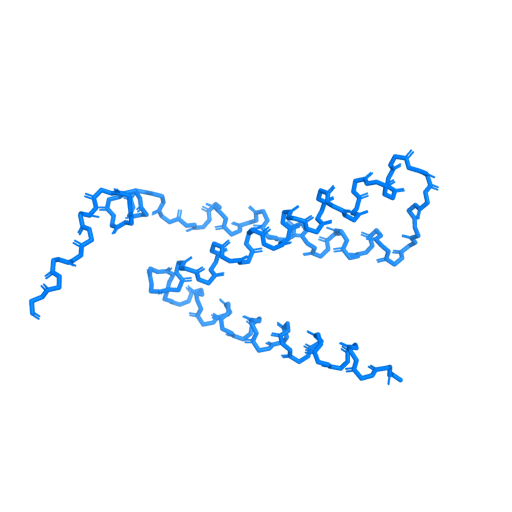TOM 603 C C . ILE A 1 78 ? -11.756 -6.873 4.506 1.00 71.56 78 ILE A C 1
ATOM 605 O O . ILE A 1 78 ? -12.710 -6.644 3.756 1.00 71.56 78 ILE A O 1
ATOM 609 N N . PRO A 1 79 ? -11.950 -6.963 5.838 1.00 76.31 79 PRO A N 1
ATOM 610 C CA . PRO A 1 79 ? -13.253 -6.756 6.460 1.00 76.31 79 PRO A CA 1
ATOM 611 C C . PRO A 1 79 ? -13.629 -5.264 6.463 1.00 76.31 79 PRO A C 1
ATOM 613 O O . PRO A 1 79 ? -13.425 -4.548 7.446 1.00 76.31 79 PRO A O 1
ATOM 616 N N . TRP A 1 80 ? -14.240 -4.788 5.375 1.00 74.56 80 TRP A N 1
ATOM 617 C CA . TRP A 1 80 ? -14.655 -3.387 5.176 1.00 74.56 80 TRP A CA 1
ATOM 618 C C . TRP A 1 80 ? -15.504 -2.806 6.308 1.00 74.56 80 TRP A C 1
ATOM 620 O O . TRP A 1 80 ? -15.363 -1.635 6.660 1.00 74.56 80 TRP A O 1
ATOM 630 N N . ARG A 1 81 ? -16.356 -3.631 6.933 1.00 74.38 81 ARG A N 1
ATOM 631 C CA . ARG A 1 81 ? -17.150 -3.217 8.101 1.00 74.38 81 ARG A CA 1
ATOM 632 C C . ARG A 1 81 ? -16.260 -2.759 9.259 1.00 74.38 81 ARG A C 1
ATOM 634 O O . ARG A 1 81 ? -16.589 -1.768 9.905 1.00 74.38 81 ARG A O 1
ATOM 641 N N . TYR A 1 82 ? -15.141 -3.447 9.496 1.00 73.06 82 TYR A N 1
ATOM 642 C CA . TYR A 1 82 ? -14.174 -3.067 10.523 1.00 73.06 82 TYR A CA 1
ATOM 643 C C . TYR A 1 82 ? -13.413 -1.804 10.125 1.00 73.06 82 TYR A C 1
ATOM 645 O O . TYR A 1 82 ? -13.278 -0.901 10.941 1.00 73.06 82 TYR A O 1
ATOM 653 N N . VAL A 1 83 ? -12.978 -1.700 8.866 1.00 75.38 83 VAL A N 1
ATOM 654 C CA . VAL A 1 83 ? -12.275 -0.511 8.355 1.00 75.38 83 VAL A CA 1
ATOM 655 C C . VAL A 1 83 ? -13.097 0.752 8.576 1.00 75.38 83 VAL A C 1
ATOM 657 O O . VAL A 1 83 ? -12.627 1.707 9.188 1.00 75.38 83 VAL A O 1
ATOM 660 N N . ILE A 1 84 ? -14.351 0.752 8.129 1.00 73.25 84 ILE A N 1
ATOM 661 C CA . ILE A 1 84 ? -15.212 1.931 8.236 1.00 73.25 84 ILE A CA 1
ATOM 662 C C . ILE A 1 84 ? -15.502 2.244 9.709 1.00 73.25 84 ILE A C 1
ATOM 664 O O . ILE A 1 84 ? -15.469 3.404 10.112 1.00 73.25 84 ILE A O 1
ATOM 668 N N . ALA A 1 85 ? -15.744 1.228 10.541 1.00 76.56 85 ALA A N 1
ATOM 669 C CA . ALA A 1 85 ? -16.008 1.431 11.962 1.00 76.56 85 ALA A CA 1
ATOM 670 C C . ALA A 1 85 ? -14.785 1.952 12.740 1.00 76.56 85 ALA A C 1
ATOM 672 O O . ALA A 1 85 ? -14.946 2.772 13.640 1.00 76.56 85 ALA 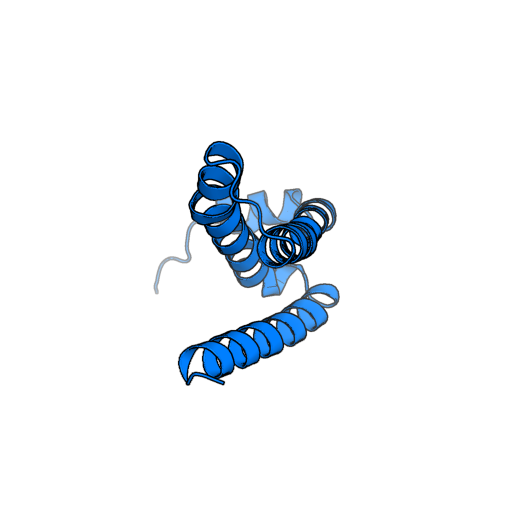A O 1
ATOM 673 N N . ASN A 1 86 ? -13.581 1.489 12.401 1.00 74.25 86 ASN A N 1
ATOM 674 C CA . ASN A 1 86 ? -12.382 1.675 13.216 1.00 74.25 86 ASN A CA 1
ATOM 675 C C . ASN A 1 86 ? -11.426 2.757 12.693 1.00 74.25 86 ASN A C 1
ATOM 677 O O . ASN A 1 86 ? -10.704 3.334 13.494 1.00 74.25 86 ASN A O 1
ATOM 681 N N . TYR A 1 87 ? -11.422 3.033 11.385 1.00 72.00 87 TYR A N 1
ATOM 682 C CA . TYR A 1 87 ? -10.549 4.032 10.749 1.00 72.00 87 TYR A CA 1
ATOM 683 C C . TYR A 1 87 ? -11.302 5.264 10.234 1.00 72.00 87 TYR A C 1
ATOM 685 O O . TYR A 1 87 ? -10.730 6.346 10.219 1.00 72.00 87 TYR A O 1
ATOM 693 N N . VAL A 1 88 ? -12.569 5.126 9.823 1.00 72.38 88 VAL A N 1
ATOM 694 C CA . VAL A 1 88 ? -13.368 6.263 9.316 1.00 72.38 88 VAL A CA 1
ATOM 695 C C . VAL A 1 88 ? -14.245 6.865 10.412 1.00 72.38 88 VAL A C 1
ATOM 697 O O . VAL A 1 88 ? -14.365 8.081 10.518 1.00 72.38 88 VAL A O 1
ATOM 700 N N . LYS A 1 89 ? -14.881 6.019 11.231 1.00 69.19 89 LYS A N 1
ATOM 701 C CA . LYS A 1 89 ? -15.834 6.458 12.262 1.00 69.19 89 LYS A CA 1
ATOM 702 C C . LYS A 1 89 ? -15.218 6.707 13.632 1.00 69.19 89 LYS A C 1
ATOM 704 O O . LYS A 1 89 ? -15.842 7.407 14.427 1.00 69.19 89 LYS A O 1
ATOM 709 N N . ARG A 1 90 ? -14.049 6.137 13.946 1.00 69.44 90 ARG A N 1
ATOM 710 C CA . ARG A 1 90 ? -13.392 6.456 15.217 1.00 69.44 90 ARG A CA 1
ATOM 711 C C . ARG A 1 90 ? -12.858 7.887 15.144 1.00 69.44 90 ARG A C 1
ATOM 713 O O . ARG A 1 90 ? -12.045 8.163 14.264 1.00 69.44 90 ARG A O 1
ATOM 720 N N . PRO A 1 91 ? -13.291 8.790 16.040 1.00 61.31 91 PRO A N 1
ATOM 721 C CA . PRO A 1 91 ? -12.623 10.073 16.177 1.00 61.31 91 PRO A CA 1
ATOM 722 C C . PRO A 1 91 ? -11.171 9.798 16.576 1.00 61.31 91 PRO A C 1
ATOM 724 O O . PRO A 1 91 ? -10.922 8.922 17.406 1.00 61.31 91 PRO A O 1
ATOM 727 N N . GLY A 1 92 ? -10.223 10.500 15.948 1.00 68.81 92 GLY A N 1
ATOM 728 C CA . GLY A 1 92 ? -8.809 10.378 16.298 1.00 68.81 92 GLY A CA 1
ATOM 729 C C . GLY A 1 92 ? -8.638 10.576 17.800 1.00 68.81 92 GLY A C 1
ATOM 730 O O . GLY A 1 92 ? -9.273 11.471 18.368 1.00 68.81 92 GLY A O 1
ATOM 731 N N . ASP A 1 93 ? -7.844 9.711 18.439 1.00 63.19 93 ASP A N 1
ATOM 732 C CA . ASP A 1 93 ? -7.645 9.785 19.882 1.00 63.19 93 ASP A CA 1
ATOM 733 C C . ASP A 1 93 ? -7.232 11.208 20.253 1.00 63.19 93 ASP A C 1
ATOM 735 O O . ASP A 1 93 ? -6.293 11.788 19.698 1.00 63.19 93 ASP A O 1
ATOM 739 N N . ARG A 1 94 ? -8.010 11.806 21.160 1.00 61.47 94 ARG A N 1
ATOM 740 C CA . ARG A 1 94 ? -7.718 13.131 21.695 1.00 61.47 94 ARG A CA 1
ATOM 741 C C . ARG A 1 94 ? -6.430 12.971 22.480 1.00 61.47 94 ARG A C 1
ATOM 743 O O . ARG A 1 94 ? -6.454 12.371 23.550 1.00 61.47 94 ARG A O 1
ATOM 750 N N . TRP A 1 95 ? -5.339 13.479 21.916 1.00 61.84 95 TRP A N 1
ATOM 751 C CA . TRP A 1 95 ? -4.036 13.562 22.557 1.00 61.84 95 TRP A CA 1
ATOM 752 C C . TRP A 1 95 ? -4.254 14.102 23.977 1.00 61.84 95 TRP A C 1
ATOM 754 O O . TRP A 1 95 ? -4.721 15.233 24.148 1.00 61.84 95 TRP A O 1
ATOM 764 N N . ARG A 1 96 ? -4.041 13.244 24.974 1.00 53.81 96 ARG A N 1
ATOM 765 C CA . ARG A 1 96 ? -4.066 13.571 26.398 1.00 53.81 96 ARG A CA 1
ATOM 766 C C . ARG A 1 96 ? -2.696 13.289 26.972 1.00 53.81 96 ARG A C 1
ATOM 768 O O . ARG A 1 96 ? -2.110 12.262 26.565 1.00 53.81 96 ARG A O 1
#

Secondary structure (DSSP, 8-state):
--HHHHHHHHHHHHHHHHHHHHHHSTTTSHHHHHHHHHHHHHHIIIIIHHHHHTT---HHHHHHHHHHHGGGHHHHHS-HHHHIIIIISSPPP---